Protein AF-A0A8S3DXH9-F1 (afdb_monomer_lite)

Sequence (60 aa):
TTNEGVLKQYYYDAYGRIRLFSDCLLTVAPLLYQQGPYASDWTNFMPPPQFHGICHGWHH

Structure (mmCIF, N/CA/C/O backbone):
data_AF-A0A8S3DXH9-F1
#
_entry.id   AF-A0A8S3DXH9-F1
#
loop_
_atom_site.group_PDB
_atom_site.id
_atom_site.type_symbol
_atom_site.label_atom_id
_atom_site.label_alt_id
_atom_site.label_comp_id
_atom_site.label_asym_id
_atom_site.label_entity_id
_atom_site.label_seq_id
_atom_site.pdbx_PDB_ins_code
_atom_site.Cartn_x
_atom_site.Cartn_y
_atom_site.Cartn_z
_atom_site.occupancy
_atom_site.B_iso_or_equiv
_atom_site.auth_seq_id
_atom_site.auth_comp_id
_atom_site.auth_asym_id
_atom_site.auth_atom_id
_atom_site.pdbx_PDB_model_num
ATOM 1 N N . THR A 1 1 ? 6.527 6.065 -18.382 1.00 74.19 1 THR A N 1
ATOM 2 C CA . THR A 1 1 ? 6.876 5.122 -17.299 1.00 74.19 1 THR A CA 1
ATOM 3 C C . THR A 1 1 ? 6.135 5.539 -16.048 1.00 74.19 1 THR A C 1
ATOM 5 O O . THR A 1 1 ? 5.865 6.724 -15.886 1.00 74.19 1 THR A O 1
ATOM 8 N N . THR A 1 2 ? 5.731 4.592 -15.206 1.00 84.06 2 THR A N 1
ATOM 9 C CA . THR A 1 2 ? 5.018 4.910 -13.961 1.00 84.06 2 THR A CA 1
ATOM 10 C C . THR A 1 2 ? 6.004 5.377 -12.896 1.00 84.06 2 THR A C 1
ATOM 12 O O . THR A 1 2 ? 7.099 4.831 -12.795 1.00 84.06 2 THR A O 1
ATOM 15 N N . ASN A 1 3 ? 5.630 6.379 -12.098 1.00 90.94 3 ASN A N 1
ATOM 16 C CA . ASN A 1 3 ? 6.419 6.789 -10.940 1.00 90.94 3 ASN A CA 1
ATOM 17 C C . ASN A 1 3 ? 5.999 5.967 -9.710 1.00 90.94 3 ASN A C 1
ATOM 19 O O . ASN A 1 3 ? 4.963 6.230 -9.100 1.00 90.94 3 ASN A O 1
ATOM 23 N N . GLU A 1 4 ? 6.808 4.971 -9.349 1.00 89.62 4 GLU A N 1
ATOM 24 C CA . GLU A 1 4 ? 6.533 4.071 -8.221 1.00 89.62 4 GLU A CA 1
ATOM 25 C C . GLU A 1 4 ? 6.515 4.790 -6.865 1.00 89.62 4 GLU A C 1
ATOM 27 O O . GLU A 1 4 ? 5.761 4.393 -5.980 1.00 89.62 4 GLU A O 1
ATOM 32 N N . GLY A 1 5 ? 7.278 5.876 -6.704 1.00 91.81 5 GLY A N 1
ATOM 33 C CA . GLY A 1 5 ? 7.278 6.669 -5.472 1.00 91.81 5 GLY A CA 1
ATOM 34 C C . GLY A 1 5 ? 5.927 7.332 -5.210 1.00 91.81 5 GLY A C 1
ATOM 35 O O . GLY A 1 5 ? 5.415 7.272 -4.094 1.00 91.81 5 GLY A O 1
ATOM 36 N N . VAL A 1 6 ? 5.302 7.887 -6.254 1.00 95.19 6 VAL A N 1
ATOM 37 C CA . VAL A 1 6 ? 3.957 8.483 -6.160 1.00 95.19 6 VAL A CA 1
ATOM 38 C C . VAL A 1 6 ? 2.912 7.418 -5.817 1.00 95.19 6 VAL A C 1
ATOM 40 O O . VAL A 1 6 ? 2.057 7.649 -4.965 1.00 95.19 6 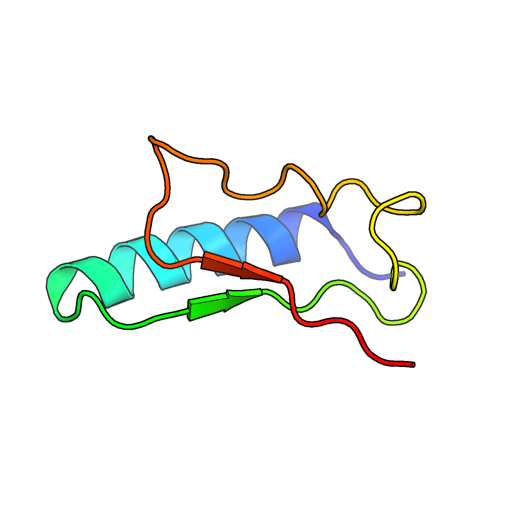VAL A O 1
ATOM 43 N N . LEU A 1 7 ? 3.002 6.231 -6.427 1.00 92.75 7 LEU A N 1
ATOM 44 C CA . LEU A 1 7 ? 2.080 5.128 -6.141 1.00 92.75 7 LEU A CA 1
ATOM 45 C C . LEU A 1 7 ? 2.230 4.608 -4.701 1.00 92.75 7 LEU A C 1
ATOM 47 O O . LEU A 1 7 ? 1.233 4.391 -4.018 1.00 92.75 7 LEU A O 1
ATOM 51 N N . LYS A 1 8 ? 3.465 4.442 -4.216 1.00 94.06 8 LYS A N 1
ATOM 52 C CA . LYS A 1 8 ? 3.727 4.036 -2.827 1.00 94.06 8 LYS A CA 1
ATOM 53 C C . LYS A 1 8 ? 3.213 5.080 -1.830 1.00 94.06 8 LYS A C 1
ATOM 55 O O . LYS A 1 8 ? 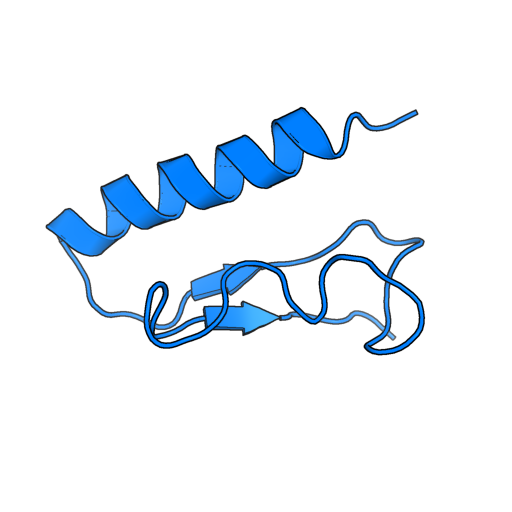2.580 4.705 -0.847 1.00 94.06 8 LYS A O 1
ATOM 60 N N . GLN A 1 9 ? 3.407 6.373 -2.105 1.00 96.88 9 GLN A N 1
ATOM 61 C CA . GLN A 1 9 ? 2.879 7.440 -1.248 1.00 96.88 9 GLN A CA 1
ATOM 62 C C . GLN A 1 9 ? 1.348 7.419 -1.181 1.00 96.88 9 GLN A C 1
ATOM 64 O O . GLN A 1 9 ? 0.787 7.525 -0.094 1.00 96.88 9 GLN A O 1
ATOM 69 N N . TYR A 1 10 ? 0.674 7.194 -2.312 1.00 96.25 10 TYR A N 1
ATOM 70 C CA . TYR A 1 10 ? -0.781 7.044 -2.343 1.00 96.25 10 TYR A CA 1
ATOM 71 C C . TYR A 1 10 ? -1.275 5.940 -1.392 1.00 96.25 10 TYR A C 1
ATOM 73 O O . TYR A 1 10 ? -2.225 6.162 -0.642 1.00 96.25 10 TYR A O 1
ATOM 81 N N . TYR A 1 11 ? -0.619 4.774 -1.372 1.00 96.94 11 TYR A N 1
ATOM 82 C CA . TYR A 1 11 ? -0.993 3.687 -0.461 1.00 96.94 11 TYR A CA 1
ATOM 83 C C . TYR A 1 11 ? -0.779 4.045 1.017 1.00 96.94 11 TYR A C 1
ATOM 85 O O . TYR A 1 11 ? -1.641 3.727 1.839 1.00 96.94 11 TYR A O 1
ATOM 93 N N . TYR A 1 12 ? 0.308 4.744 1.365 1.00 97.69 12 TYR A N 1
ATOM 94 C CA . TYR A 1 12 ? 0.517 5.232 2.733 1.00 97.69 12 TYR A CA 1
ATOM 95 C C . TYR A 1 12 ? -0.571 6.223 3.163 1.00 97.69 12 TYR A C 1
ATOM 97 O O . TYR A 1 12 ? -1.141 6.083 4.248 1.00 97.69 12 TYR A O 1
ATOM 105 N N . ASP A 1 13 ? -0.904 7.181 2.299 1.00 98.44 13 ASP A N 1
ATOM 106 C CA . ASP A 1 13 ? -1.919 8.194 2.586 1.00 98.44 13 ASP A CA 1
ATOM 107 C C . ASP A 1 13 ? -3.314 7.565 2.725 1.00 98.44 13 ASP A C 1
ATOM 109 O O . ASP A 1 13 ? -4.074 7.907 3.636 1.00 98.44 13 ASP A O 1
ATOM 113 N N . ALA A 1 14 ? -3.652 6.618 1.844 1.00 97.88 14 ALA A N 1
ATOM 114 C CA . ALA A 1 14 ? -4.913 5.885 1.891 1.00 97.88 14 ALA A CA 1
ATOM 115 C C . ALA A 1 14 ? -5.027 5.040 3.167 1.00 97.88 14 ALA A C 1
ATOM 117 O O . ALA A 1 14 ? -6.056 5.097 3.843 1.00 97.88 14 ALA A O 1
ATOM 118 N N . TYR A 1 15 ? -3.967 4.316 3.539 1.00 97.94 15 TYR A N 1
ATOM 119 C CA . TYR A 1 15 ? -3.919 3.544 4.781 1.00 97.94 15 TYR A CA 1
ATOM 120 C C . TYR A 1 15 ? -4.180 4.426 6.000 1.00 97.94 15 TYR A C 1
ATOM 122 O O . TYR A 1 15 ? -5.066 4.123 6.798 1.00 97.94 15 TYR A O 1
ATOM 130 N N . GLY A 1 16 ? -3.455 5.547 6.107 1.00 97.81 16 GLY A N 1
ATOM 131 C CA . GLY A 1 16 ? -3.607 6.484 7.216 1.00 97.81 16 GLY A CA 1
ATOM 132 C C . GLY A 1 16 ? -5.038 6.998 7.343 1.00 97.81 16 GLY A C 1
ATOM 133 O O . GLY A 1 16 ? -5.574 7.041 8.443 1.00 97.81 16 GLY A O 1
ATOM 134 N N . ARG A 1 17 ? -5.693 7.316 6.220 1.00 98.31 17 ARG A N 1
ATOM 135 C CA . ARG A 1 17 ? -7.089 7.783 6.211 1.00 98.31 17 ARG A CA 1
ATOM 136 C C . ARG A 1 17 ? -8.084 6.690 6.583 1.00 98.31 17 ARG A C 1
ATOM 138 O O . ARG A 1 17 ? -9.011 6.964 7.336 1.00 98.31 17 ARG A O 1
ATOM 145 N N . ILE A 1 18 ? -7.919 5.473 6.068 1.00 98.19 18 ILE A N 1
ATOM 146 C CA . ILE A 1 18 ? -8.864 4.377 6.322 1.00 98.19 18 ILE A CA 1
ATOM 147 C C . ILE A 1 18 ? -8.777 3.906 7.777 1.00 98.19 18 ILE A C 1
ATOM 149 O O . ILE A 1 18 ? -9.812 3.677 8.399 1.00 98.19 18 ILE A O 1
ATOM 153 N N . ARG A 1 19 ? -7.570 3.835 8.351 1.00 97.06 19 ARG A N 1
ATOM 154 C CA . ARG A 1 19 ? -7.356 3.401 9.743 1.00 97.06 19 ARG A CA 1
ATOM 155 C C . ARG A 1 19 ? -7.921 4.353 10.796 1.00 97.06 19 ARG A C 1
ATOM 157 O O . ARG A 1 19 ? -8.053 3.961 11.946 1.00 97.06 19 ARG A O 1
ATOM 164 N N . LEU A 1 20 ? -8.328 5.564 10.414 1.00 97.81 20 LEU A N 1
ATOM 165 C CA . LEU A 1 20 ? -9.120 6.436 11.291 1.00 97.81 20 LEU A CA 1
ATOM 166 C C . LEU A 1 20 ? -10.553 5.918 11.507 1.00 97.81 20 LEU A C 1
ATOM 168 O O . LEU A 1 20 ? -11.213 6.351 12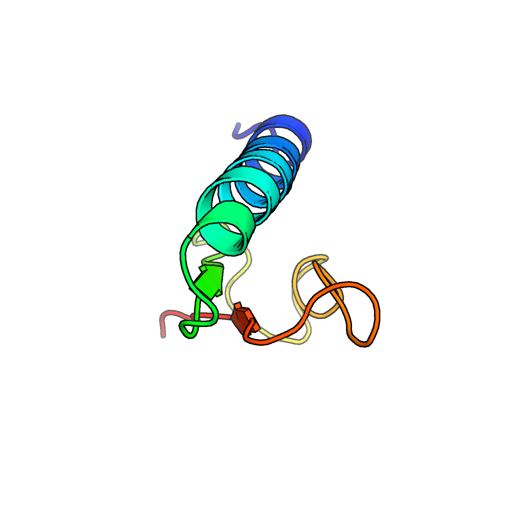.447 1.00 97.81 20 LEU A O 1
ATOM 172 N N . PHE A 1 21 ? -11.044 5.026 10.639 1.00 98.06 21 PHE A N 1
ATOM 173 C CA . PHE A 1 21 ? -12.449 4.608 10.611 1.00 98.06 21 PHE A CA 1
ATOM 174 C C . PHE A 1 21 ? -12.659 3.089 10.529 1.00 98.06 21 PHE A C 1
ATOM 176 O O . PHE A 1 21 ? -13.765 2.624 10.802 1.00 98.06 21 PHE A O 1
ATOM 183 N N . SER A 1 22 ? -11.657 2.305 10.116 1.00 97.56 22 SER A N 1
ATOM 184 C CA . SER A 1 22 ? -11.809 0.863 9.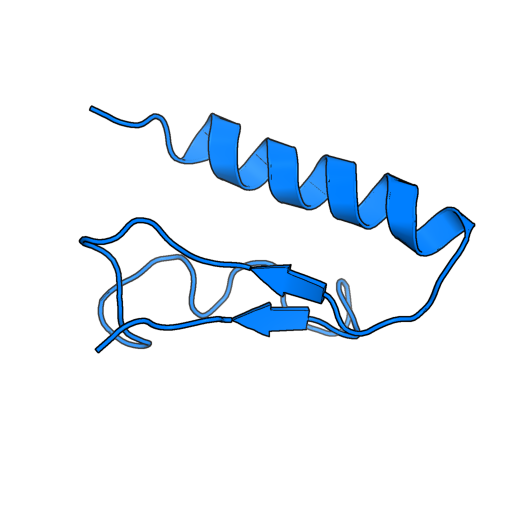907 1.00 97.56 22 SER A CA 1
ATOM 185 C C . SER A 1 22 ? -10.502 0.075 10.031 1.00 97.56 22 SER A C 1
ATOM 187 O O . SER A 1 22 ? -9.475 0.441 9.452 1.00 97.56 22 SER A O 1
ATOM 189 N N . ASP A 1 23 ? -10.602 -1.095 10.663 1.00 96.00 23 ASP A N 1
ATOM 190 C CA . ASP A 1 23 ? -9.544 -2.112 10.753 1.00 96.00 23 ASP A CA 1
ATOM 191 C C . ASP A 1 23 ? -9.696 -3.215 9.692 1.00 96.00 23 ASP A C 1
ATOM 193 O O . ASP A 1 23 ? -9.210 -4.335 9.844 1.00 96.00 23 ASP A O 1
ATOM 197 N N . CYS A 1 24 ? -10.398 -2.921 8.595 1.00 96.12 24 CYS A N 1
ATOM 198 C CA . CYS A 1 24 ? -10.587 -3.875 7.511 1.00 96.12 24 CYS A CA 1
ATOM 199 C C . CYS A 1 24 ? -9.261 -4.306 6.862 1.00 96.12 24 CYS A C 1
ATOM 201 O O . CYS A 1 24 ? -8.240 -3.605 6.913 1.00 96.12 24 CYS A O 1
ATOM 203 N N . LEU A 1 25 ? -9.305 -5.460 6.194 1.00 96.62 25 LEU A N 1
ATOM 204 C CA . LEU A 1 25 ? -8.233 -5.894 5.310 1.00 96.62 25 LEU A CA 1
ATOM 205 C C . LEU A 1 25 ? -8.126 -4.926 4.123 1.00 96.62 25 LEU A C 1
ATOM 207 O O . LEU A 1 25 ? -9.120 -4.638 3.459 1.00 96.62 25 LEU A O 1
ATOM 211 N N . LEU A 1 26 ? -6.913 -4.461 3.846 1.00 96.56 26 LEU A N 1
ATOM 212 C CA . LEU A 1 26 ? -6.586 -3.604 2.716 1.00 96.56 26 LEU A CA 1
ATOM 213 C C . LEU A 1 26 ? -5.678 -4.352 1.751 1.00 96.56 26 LEU A C 1
ATOM 215 O O . LEU A 1 26 ? -4.724 -5.016 2.160 1.00 96.56 26 LEU A O 1
ATOM 219 N N . THR A 1 27 ? -5.973 -4.222 0.463 1.00 94.19 27 THR A N 1
ATOM 220 C CA . THR A 1 27 ? -5.189 -4.860 -0.591 1.00 94.19 27 THR A CA 1
ATOM 221 C C . THR A 1 27 ? -4.299 -3.840 -1.285 1.00 94.19 27 THR A C 1
ATOM 223 O O . THR A 1 27 ? -4.773 -2.796 -1.729 1.00 94.19 27 THR A O 1
ATOM 226 N N . VAL A 1 28 ? -3.014 -4.163 -1.410 1.00 92.81 28 VAL A N 1
ATOM 227 C CA . VAL A 1 28 ? -2.056 -3.424 -2.235 1.00 92.81 28 VAL A CA 1
ATOM 228 C C . VAL A 1 28 ? -1.786 -4.239 -3.490 1.00 92.81 28 VAL A C 1
ATOM 230 O O . VAL A 1 28 ? -1.362 -5.388 -3.399 1.00 92.81 28 VAL A O 1
ATOM 233 N N . ALA A 1 29 ? -2.012 -3.646 -4.658 1.00 90.31 29 ALA A N 1
ATOM 234 C CA . ALA A 1 29 ? -1.705 -4.259 -5.944 1.00 90.31 29 ALA A CA 1
ATOM 235 C C . ALA A 1 29 ? -0.490 -3.553 -6.575 1.00 90.31 29 ALA A C 1
ATOM 237 O O . ALA A 1 29 ? -0.556 -2.342 -6.833 1.00 90.31 29 ALA A O 1
ATOM 238 N N . PRO A 1 30 ? 0.621 -4.270 -6.813 1.00 86.81 30 PRO A N 1
ATOM 239 C CA . PRO A 1 30 ? 1.780 -3.737 -7.526 1.00 86.81 30 PRO A CA 1
ATOM 240 C C . PRO A 1 30 ? 1.485 -3.456 -8.998 1.00 86.81 30 PRO A C 1
ATOM 242 O O . PRO A 1 30 ? 0.437 -3.823 -9.534 1.00 86.81 30 PRO A O 1
ATOM 245 N N . LEU A 1 31 ? 2.444 -2.839 -9.689 1.00 87.56 31 LEU A N 1
ATOM 246 C CA . LEU A 1 31 ? 2.352 -2.658 -11.136 1.00 87.56 31 LEU A CA 1
ATOM 247 C C . LEU A 1 31 ? 2.317 -4.014 -11.851 1.00 87.56 31 LEU A C 1
ATOM 249 O O . LEU A 1 31 ? 2.896 -4.994 -11.387 1.00 87.56 31 LEU A O 1
ATOM 253 N N . LEU A 1 32 ? 1.645 -4.080 -13.003 1.00 86.81 32 LEU A N 1
ATOM 254 C CA . LEU A 1 32 ? 1.417 -5.340 -13.729 1.00 86.81 32 LEU A CA 1
ATOM 255 C C . LEU A 1 32 ? 2.706 -6.072 -14.139 1.00 86.81 32 LEU A C 1
ATOM 257 O O . LEU A 1 32 ? 2.693 -7.285 -14.289 1.00 86.81 32 LEU A O 1
ATOM 261 N N . TYR A 1 33 ? 3.826 -5.364 -14.293 1.00 84.81 33 TYR A N 1
ATOM 262 C CA . TYR A 1 33 ? 5.123 -5.980 -14.600 1.00 84.81 33 TYR A CA 1
ATOM 263 C C . TYR A 1 33 ? 5.918 -6.404 -13.349 1.00 84.81 33 TYR A C 1
ATOM 265 O O . TYR A 1 33 ? 6.995 -6.973 -13.477 1.00 84.81 33 TYR A O 1
ATOM 273 N N . GLN A 1 34 ? 5.407 -6.127 -12.146 1.00 85.50 34 GLN A N 1
ATOM 274 C CA . GLN A 1 34 ? 6.025 -6.441 -10.849 1.00 85.50 34 GLN A CA 1
ATOM 275 C C . GLN A 1 34 ? 5.243 -7.530 -10.096 1.00 85.50 34 GLN A C 1
ATOM 277 O O . GLN A 1 34 ? 5.273 -7.585 -8.870 1.00 85.50 34 GLN A O 1
ATOM 282 N N . GLN A 1 35 ? 4.504 -8.378 -10.813 1.00 82.62 35 GLN A N 1
ATOM 283 C CA . GLN A 1 35 ? 3.623 -9.383 -10.220 1.00 82.62 35 GLN A CA 1
ATOM 284 C C . GLN A 1 35 ? 4.431 -10.602 -9.763 1.00 82.62 35 GLN A C 1
ATOM 286 O O . GLN A 1 35 ? 4.718 -11.509 -10.540 1.00 82.62 35 GLN A O 1
ATOM 291 N N . GLY A 1 36 ? 4.836 -10.609 -8.495 1.00 73.38 36 GLY A N 1
ATOM 292 C CA . GLY A 1 36 ? 5.454 -11.766 -7.863 1.00 73.38 36 GLY A CA 1
ATOM 293 C C . GLY A 1 36 ? 6.275 -11.420 -6.617 1.00 73.38 36 GLY A C 1
ATOM 294 O O . GLY A 1 36 ? 6.902 -10.355 -6.559 1.00 73.38 36 GLY A O 1
ATOM 295 N N . PRO A 1 37 ? 6.353 -12.348 -5.644 1.00 66.81 37 PRO A N 1
ATOM 296 C CA . PRO A 1 37 ? 7.044 -12.125 -4.372 1.00 66.81 37 PRO A CA 1
ATOM 297 C C . PRO A 1 37 ? 8.571 -12.003 -4.509 1.00 66.81 37 PRO A C 1
ATOM 299 O O . PRO A 1 37 ? 9.232 -11.474 -3.620 1.00 66.81 37 PRO A O 1
ATOM 302 N N . TYR A 1 38 ? 9.144 -12.466 -5.622 1.00 68.56 38 TYR A N 1
ATOM 303 C CA . TYR A 1 38 ? 10.590 -12.426 -5.886 1.00 68.56 38 TYR A CA 1
ATOM 304 C C . TYR A 1 38 ? 10.999 -11.343 -6.888 1.00 68.56 38 TYR A C 1
ATOM 306 O O . TYR A 1 38 ? 12.184 -11.105 -7.091 1.00 68.56 38 TYR A O 1
ATOM 314 N N . ALA A 1 39 ? 10.022 -10.711 -7.539 1.00 58.91 39 ALA A N 1
ATOM 315 C CA . ALA A 1 39 ? 10.245 -9.814 -8.667 1.00 58.91 39 ALA A CA 1
ATOM 316 C C . ALA A 1 39 ? 10.106 -8.332 -8.292 1.00 58.91 39 ALA A C 1
ATOM 318 O O . ALA A 1 39 ? 10.208 -7.476 -9.171 1.00 58.91 39 ALA A O 1
ATOM 319 N N . SER A 1 40 ? 9.810 -8.008 -7.027 1.00 66.31 40 SER A N 1
ATOM 320 C CA . SER A 1 40 ? 9.324 -6.672 -6.705 1.00 66.31 40 SER A CA 1
ATOM 321 C C . SER A 1 40 ? 9.702 -6.159 -5.316 1.00 66.31 40 SER A C 1
ATOM 323 O O . SER A 1 40 ? 9.636 -6.872 -4.317 1.00 66.31 40 SER A O 1
ATOM 325 N N . ASP A 1 41 ? 9.989 -4.857 -5.250 1.00 75.38 41 ASP A N 1
ATOM 326 C CA . ASP A 1 41 ? 10.099 -4.067 -4.012 1.00 75.38 41 ASP A CA 1
ATOM 327 C C . ASP A 1 41 ? 8.792 -4.033 -3.190 1.00 75.38 41 ASP A C 1
ATOM 329 O O . ASP A 1 41 ? 8.722 -3.384 -2.144 1.00 75.38 41 ASP A O 1
ATOM 333 N N . TRP A 1 42 ? 7.728 -4.682 -3.668 1.00 85.56 42 TRP A N 1
ATOM 334 C CA . TRP A 1 42 ? 6.410 -4.676 -3.047 1.00 85.56 42 TRP A CA 1
ATOM 335 C C . TRP A 1 42 ? 6.235 -5.776 -2.001 1.00 85.56 42 TRP A C 1
ATOM 337 O O . TRP A 1 42 ? 5.411 -5.612 -1.108 1.00 85.56 42 TRP A O 1
ATOM 347 N N . THR A 1 43 ? 7.045 -6.839 -2.031 1.00 81.25 43 THR A N 1
ATOM 348 C CA . THR A 1 43 ? 6.970 -7.948 -1.060 1.00 81.25 43 THR A CA 1
ATOM 349 C C . THR A 1 43 ? 7.158 -7.486 0.385 1.00 81.25 43 THR A C 1
ATOM 351 O O . THR A 1 43 ? 6.510 -7.99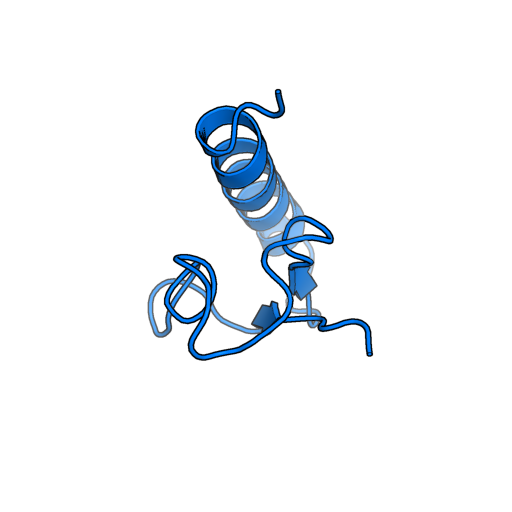9 1.290 1.00 81.25 43 THR A O 1
ATOM 354 N N . ASN A 1 44 ? 8.008 -6.477 0.601 1.00 85.19 44 ASN A N 1
ATOM 355 C CA . ASN A 1 44 ? 8.249 -5.877 1.917 1.00 85.19 44 ASN A CA 1
ATOM 356 C C . ASN A 1 44 ? 7.578 -4.503 2.074 1.00 85.19 44 ASN A C 1
ATOM 358 O O . ASN A 1 44 ? 7.881 -3.768 3.014 1.00 85.19 44 ASN A O 1
ATOM 362 N N . PHE A 1 45 ? 6.700 -4.114 1.147 1.00 91.44 45 PHE A N 1
ATOM 363 C CA . PHE A 1 45 ? 6.013 -2.832 1.211 1.00 91.44 45 PHE A CA 1
ATOM 364 C C . PHE A 1 45 ? 4.860 -2.900 2.213 1.00 91.44 45 PHE A C 1
ATOM 366 O O . PHE A 1 45 ? 4.001 -3.774 2.109 1.00 91.44 45 PHE A O 1
ATOM 373 N N . MET A 1 46 ? 4.839 -1.949 3.152 1.00 94.38 46 MET A N 1
ATOM 374 C CA . MET A 1 46 ? 3.921 -1.905 4.298 1.00 94.38 46 MET A CA 1
ATOM 375 C C . MET A 1 46 ? 4.012 -3.148 5.209 1.00 94.38 46 MET A C 1
ATOM 377 O O . MET A 1 46 ? 3.038 -3.892 5.340 1.00 94.38 46 MET A O 1
ATOM 381 N N . PRO A 1 47 ? 5.172 -3.390 5.851 1.00 92.75 47 PRO A N 1
ATOM 382 C CA . PRO A 1 47 ? 5.383 -4.574 6.674 1.00 92.75 47 PRO A CA 1
ATOM 383 C C . PRO A 1 47 ? 4.740 -4.449 8.070 1.00 92.75 47 PRO A C 1
ATOM 385 O O . PRO A 1 47 ? 4.562 -3.339 8.591 1.00 92.75 47 PRO A O 1
ATOM 388 N N . PRO A 1 48 ? 4.450 -5.582 8.733 1.00 89.19 48 PRO A N 1
ATOM 389 C CA . PRO A 1 48 ? 4.146 -5.596 10.157 1.00 89.19 48 PRO A CA 1
ATOM 390 C C . PRO A 1 48 ? 5.412 -5.312 11.001 1.00 89.19 48 PRO A C 1
ATOM 392 O O . PRO A 1 48 ? 6.519 -5.642 10.574 1.00 89.19 48 PRO A O 1
ATOM 395 N N . PRO A 1 49 ? 5.275 -4.763 12.225 1.00 92.69 49 PRO A N 1
ATOM 396 C CA . PRO A 1 49 ? 4.021 -4.406 12.893 1.00 92.69 49 PRO A CA 1
ATOM 397 C C . PRO A 1 49 ? 3.496 -3.008 12.529 1.00 92.69 49 PRO A C 1
ATOM 399 O O . PRO A 1 49 ? 2.410 -2.648 12.974 1.00 92.69 49 PRO A O 1
ATOM 402 N N . GLN A 1 50 ? 4.245 -2.210 11.756 1.00 95.25 50 GLN A N 1
ATOM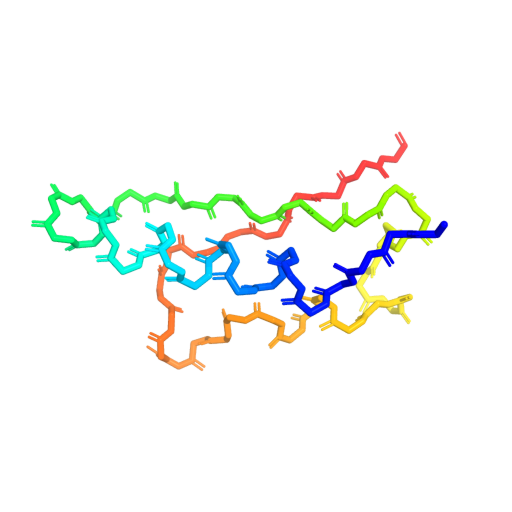 403 C CA . GLN A 1 50 ? 3.875 -0.821 11.456 1.00 95.25 50 GLN A CA 1
ATOM 404 C C . GLN A 1 50 ? 2.564 -0.729 10.666 1.00 95.25 50 GLN A C 1
ATOM 406 O O . GLN A 1 50 ? 1.767 0.182 10.892 1.00 95.25 50 GLN A O 1
ATOM 411 N N . PHE A 1 51 ? 2.324 -1.692 9.775 1.00 96.38 51 PHE A N 1
ATOM 412 C CA . PHE A 1 51 ? 1.103 -1.792 8.988 1.00 96.38 51 PHE A CA 1
ATOM 413 C C . PHE A 1 51 ? 0.439 -3.149 9.229 1.00 96.38 51 PHE A C 1
ATOM 415 O O . PHE A 1 51 ? 1.037 -4.198 8.992 1.00 96.38 51 PHE A O 1
ATOM 422 N N . HIS A 1 52 ? -0.803 -3.137 9.713 1.00 95.31 52 HIS A N 1
ATOM 423 C CA . HIS A 1 52 ? -1.589 -4.345 9.962 1.00 95.31 52 HIS A CA 1
ATOM 424 C C . HIS A 1 52 ? -2.775 -4.426 8.998 1.00 95.31 52 HIS A C 1
ATOM 426 O O . HIS A 1 52 ? -3.248 -3.413 8.477 1.00 95.31 52 HIS A O 1
ATOM 432 N N . GLY A 1 53 ? -3.271 -5.644 8.764 1.00 95.25 53 GLY A N 1
ATOM 433 C CA . GLY A 1 53 ? -4.387 -5.878 7.847 1.00 95.25 53 GLY A CA 1
ATOM 434 C C . GLY A 1 53 ? -4.050 -5.515 6.399 1.00 95.25 53 GLY A C 1
ATOM 435 O O . GLY A 1 53 ? -4.890 -4.933 5.722 1.00 95.25 53 GLY A O 1
ATOM 436 N N . ILE A 1 54 ? -2.830 -5.820 5.945 1.00 94.94 54 ILE A N 1
ATOM 437 C CA . ILE A 1 54 ? -2.381 -5.630 4.559 1.00 94.94 54 ILE A CA 1
ATOM 438 C C . ILE A 1 54 ? -2.275 -6.987 3.863 1.00 94.94 54 ILE A C 1
ATOM 440 O O . ILE A 1 54 ? -1.748 -7.942 4.429 1.00 94.94 54 ILE A O 1
ATOM 444 N N . CYS A 1 55 ? -2.764 -7.056 2.627 1.00 91.44 55 CYS A N 1
ATOM 445 C CA . CYS A 1 55 ? -2.612 -8.188 1.720 1.00 91.44 55 CYS A CA 1
ATOM 446 C C . CYS A 1 55 ? -2.065 -7.689 0.376 1.00 91.44 55 CYS A C 1
ATOM 448 O O . CYS A 1 55 ? -2.585 -6.721 -0.177 1.00 91.44 55 CYS A O 1
ATOM 450 N N . HIS A 1 56 ? -1.040 -8.337 -0.176 1.00 89.56 56 HIS A N 1
ATOM 451 C CA . HIS A 1 56 ? -0.572 -8.031 -1.530 1.00 89.56 56 HIS A CA 1
ATOM 452 C C . HIS A 1 56 ? -1.350 -8.859 -2.552 1.00 89.56 56 HIS A C 1
ATOM 454 O O . HIS A 1 56 ? -1.332 -10.089 -2.511 1.00 89.56 56 HIS A O 1
ATOM 460 N N . GLY A 1 57 ? -2.056 -8.173 -3.449 1.00 88.31 57 GLY A N 1
ATOM 461 C CA . GLY A 1 57 ? -2.800 -8.789 -4.542 1.00 88.31 57 GLY A CA 1
ATOM 462 C C . GLY A 1 57 ? -1.899 -8.998 -5.753 1.00 88.31 57 GLY A C 1
ATOM 463 O O . GLY A 1 57 ? -1.363 -8.026 -6.287 1.00 88.31 57 GLY A O 1
ATOM 464 N N . TRP A 1 58 ? -1.760 -10.252 -6.182 1.00 86.94 58 TRP A N 1
ATOM 465 C CA . TRP A 1 58 ? -0.981 -10.640 -7.358 1.00 86.94 58 TRP A CA 1
ATOM 466 C C . TRP A 1 58 ? -1.907 -11.127 -8.473 1.00 86.94 58 TRP A C 1
ATOM 468 O O . TRP A 1 58 ? -2.861 -11.860 -8.212 1.00 86.94 58 TRP A O 1
ATOM 478 N N . HIS A 1 59 ? -1.633 -10.728 -9.710 1.00 83.81 59 HIS A N 1
ATOM 479 C CA . HIS A 1 59 ? -2.337 -11.195 -10.901 1.00 83.81 59 HIS A CA 1
ATOM 480 C C . HIS A 1 59 ? -1.452 -12.194 -11.660 1.00 83.81 59 HIS A C 1
ATOM 482 O O . HIS A 1 59 ? -0.269 -11.921 -11.879 1.00 83.81 59 HIS A O 1
ATOM 488 N N . HIS A 1 60 ? -2.036 -13.330 -12.048 1.00 72.88 60 HIS A N 1
ATOM 489 C CA . HIS A 1 60 ? -1.398 -14.417 -12.796 1.00 72.88 60 HIS A CA 1
ATOM 490 C C . HIS A 1 60 ? -2.076 -14.616 -14.149 1.00 72.88 60 HIS A C 1
ATOM 492 O O . HIS A 1 60 ? -3.323 -14.505 -14.192 1.00 72.88 60 HIS A O 1
#

Foldseek 3Di:
DDDVVVLLVVVVVVQVVCVVPDPEADEDEDDLQQADCPRDPCVPRQHPPNHPNYDYDGDD

Organism: NCBI:txid392030

pLDDT: mean 89.47, std 9.24, range [58.91, 98.44]

Secondary structure (DSSP, 8-state):
---HHHHHHHHHHHHHHHTTT----EEE---GGG-STTS-TTTTSS-TTTS-SEEE----

Radius of gyration: 11.74 Å; chains: 1; bounding box: 23×23×30 Å